Protein AF-A0A5J4PAA1-F1 (afdb_monomer_lite)

Structure (mmCIF, N/CA/C/O backbone):
data_AF-A0A5J4PAA1-F1
#
_entry.id   AF-A0A5J4PAA1-F1
#
loop_
_atom_site.group_PDB
_atom_site.id
_atom_site.type_symbol
_atom_site.label_atom_id
_atom_site.label_alt_id
_atom_site.label_comp_id
_atom_site.label_asym_id
_atom_site.label_entity_id
_atom_site.label_seq_id
_atom_site.pdbx_PDB_ins_code
_atom_site.Cartn_x
_atom_site.Cartn_y
_atom_site.Cartn_z
_atom_site.occupancy
_atom_site.B_iso_or_equiv
_atom_site.auth_seq_id
_atom_site.auth_comp_id
_atom_site.auth_asym_id
_atom_site.auth_atom_id
_atom_site.pdbx_PDB_model_num
ATOM 1 N N . MET A 1 1 ? -6.220 -5.063 10.248 1.00 85.50 1 MET A N 1
ATOM 2 C CA . MET A 1 1 ? -5.510 -5.015 8.947 1.00 85.50 1 MET A CA 1
ATOM 3 C C . MET A 1 1 ? -4.591 -6.205 8.685 1.00 85.50 1 MET A C 1
ATOM 5 O O . MET A 1 1 ? -4.892 -6.950 7.763 1.00 85.50 1 MET A O 1
ATOM 9 N N . LYS A 1 2 ? -3.541 -6.460 9.489 1.00 89.69 2 LYS A N 1
ATOM 10 C CA . LYS A 1 2 ? -2.611 -7.599 9.271 1.00 89.69 2 LYS A CA 1
ATOM 11 C C . LYS A 1 2 ? -3.309 -8.963 9.158 1.00 89.69 2 LYS A C 1
ATOM 13 O O . LYS A 1 2 ? -3.114 -9.674 8.180 1.00 89.69 2 LYS A O 1
ATOM 18 N N . VAL A 1 3 ? -4.201 -9.265 10.107 1.00 90.62 3 VAL A N 1
ATOM 19 C CA . VAL A 1 3 ? -4.993 -10.511 10.124 1.00 90.62 3 VAL A CA 1
ATOM 20 C C . VAL A 1 3 ? -5.833 -10.668 8.853 1.00 90.62 3 VAL A C 1
ATOM 22 O O . VAL A 1 3 ? -5.850 -11.743 8.263 1.00 90.62 3 VAL A O 1
ATOM 25 N N . SER A 1 4 ? -6.486 -9.589 8.402 1.00 90.38 4 SER A N 1
ATOM 26 C CA . SER A 1 4 ? -7.294 -9.599 7.175 1.00 90.38 4 SER A CA 1
ATOM 27 C C . SER A 1 4 ? -6.434 -9.864 5.942 1.00 90.38 4 SER A C 1
ATOM 29 O O . SER A 1 4 ? -6.770 -10.725 5.136 1.00 90.38 4 SER A O 1
ATOM 31 N N . TYR A 1 5 ? -5.282 -9.193 5.835 1.00 94.88 5 TYR A N 1
ATOM 32 C CA . TYR A 1 5 ? -4.352 -9.386 4.722 1.00 94.88 5 TYR A CA 1
ATOM 33 C C . TYR A 1 5 ? -3.841 -10.831 4.660 1.00 94.88 5 TYR A C 1
ATOM 35 O O . TYR A 1 5 ? -3.876 -11.457 3.603 1.00 94.88 5 TYR A O 1
ATOM 43 N N . LYS A 1 6 ? -3.433 -11.401 5.802 1.00 95.25 6 LYS A N 1
ATOM 44 C CA . LYS A 1 6 ? -3.001 -12.802 5.878 1.00 95.25 6 LYS A CA 1
ATOM 45 C C . LYS A 1 6 ? -4.111 -13.783 5.539 1.00 95.25 6 LYS A C 1
ATOM 47 O O . LYS A 1 6 ? -3.854 -14.746 4.826 1.00 95.25 6 LYS A O 1
ATOM 52 N N . LYS A 1 7 ? -5.334 -13.548 6.016 1.00 93.88 7 LYS A N 1
ATOM 53 C CA . LYS A 1 7 ? -6.490 -14.383 5.670 1.00 93.88 7 LYS A CA 1
ATOM 54 C C . LYS A 1 7 ? -6.747 -14.378 4.160 1.00 93.88 7 LYS A C 1
ATOM 56 O O . LYS A 1 7 ? -7.052 -15.422 3.601 1.00 93.88 7 LYS A O 1
ATOM 61 N N . GLN A 1 8 ? -6.618 -13.219 3.5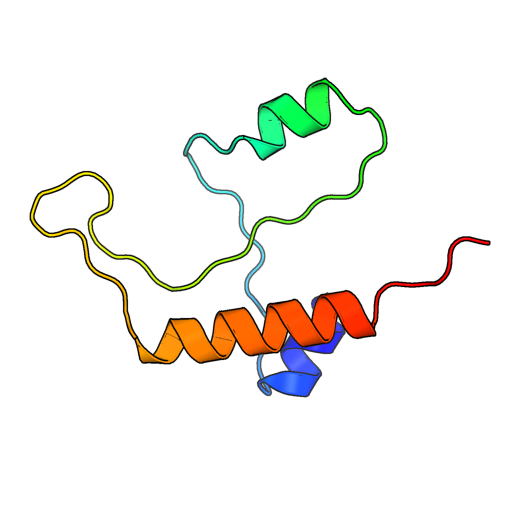20 1.00 95.06 8 GLN A N 1
ATOM 62 C CA . GLN A 1 8 ? -6.929 -13.043 2.103 1.00 95.06 8 GLN A CA 1
ATOM 63 C C . GLN A 1 8 ? -5.823 -13.565 1.176 1.00 95.06 8 GLN A C 1
ATOM 65 O O . GLN A 1 8 ? -6.121 -14.151 0.142 1.00 95.06 8 GLN A O 1
ATOM 70 N N . PHE A 1 9 ? -4.552 -13.377 1.540 1.00 95.50 9 PHE A N 1
ATOM 71 C CA . PHE A 1 9 ? -3.420 -13.659 0.647 1.00 95.50 9 PHE A CA 1
ATOM 72 C C . PHE A 1 9 ? -2.472 -14.756 1.143 1.00 95.50 9 PHE A C 1
ATOM 74 O O . PHE A 1 9 ? -1.454 -15.006 0.503 1.00 95.50 9 PHE A O 1
ATOM 81 N N . GLY A 1 10 ? -2.753 -15.380 2.290 1.00 96.69 10 GLY A N 1
ATOM 82 C CA . GLY A 1 10 ? -1.926 -16.445 2.870 1.00 96.69 10 GLY A CA 1
ATOM 83 C C . GLY A 1 10 ? -0.550 -15.990 3.374 1.00 96.69 10 GLY A C 1
ATOM 84 O O . GLY A 1 10 ? 0.255 -16.824 3.777 1.00 96.69 10 GLY A O 1
ATOM 85 N N . ALA A 1 11 ? -0.272 -14.684 3.371 1.00 94.75 11 ALA A N 1
ATOM 86 C CA . ALA A 1 11 ? 1.021 -14.107 3.727 1.00 94.75 11 ALA A CA 1
ATOM 87 C C . ALA A 1 11 ? 0.849 -12.924 4.686 1.00 94.75 11 ALA A C 1
ATOM 89 O O . ALA A 1 11 ? -0.092 -12.145 4.551 1.00 94.75 11 ALA A O 1
ATOM 90 N N . GLU A 1 12 ? 1.761 -12.768 5.646 1.00 95.38 12 GLU A N 1
ATOM 91 C CA . GLU A 1 12 ? 1.792 -11.571 6.496 1.00 95.38 12 GLU A CA 1
ATOM 92 C C . GLU A 1 12 ? 2.219 -10.349 5.663 1.00 95.38 12 GLU A C 1
ATOM 94 O O . GLU A 1 12 ? 3.196 -10.443 4.914 1.00 95.38 12 GLU A O 1
ATOM 99 N N . PRO A 1 13 ? 1.532 -9.196 5.776 1.00 95.12 13 PRO A N 1
ATOM 100 C CA . PRO A 1 13 ? 1.993 -7.977 5.133 1.00 95.12 13 PRO A CA 1
ATOM 101 C C 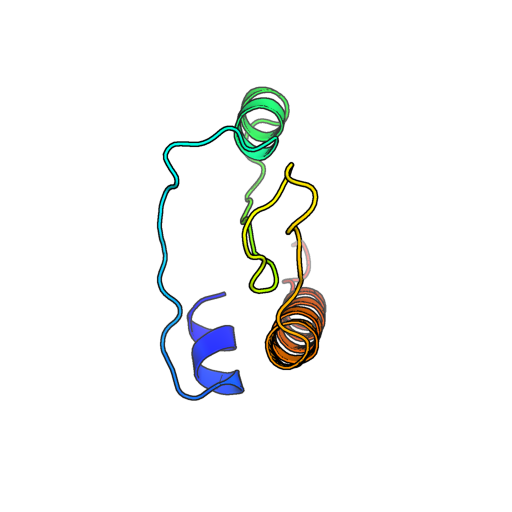. PRO A 1 13 ? 3.207 -7.414 5.872 1.00 95.12 13 PRO A C 1
ATOM 103 O O . PRO A 1 13 ? 3.250 -7.369 7.106 1.00 95.12 13 PRO A O 1
ATOM 106 N N . GLU A 1 14 ? 4.164 -6.891 5.116 1.00 95.50 14 GLU A N 1
ATOM 107 C CA . GLU A 1 14 ? 5.265 -6.126 5.688 1.00 95.50 14 GLU A CA 1
ATOM 108 C C . GLU A 1 14 ? 4.770 -4.740 6.121 1.00 95.50 14 GLU A C 1
ATOM 110 O O . GLU A 1 14 ? 4.198 -3.995 5.326 1.00 95.50 14 GLU A O 1
ATOM 115 N N . VAL A 1 15 ? 5.006 -4.377 7.385 1.00 96.06 15 VAL A N 1
ATOM 116 C CA . VAL A 1 15 ? 4.736 -3.026 7.897 1.00 96.06 15 VAL A CA 1
ATOM 117 C C . VAL A 1 15 ? 6.047 -2.271 7.979 1.00 96.06 15 VAL A C 1
ATOM 119 O O . VAL A 1 15 ? 6.976 -2.706 8.657 1.00 96.06 15 VAL A O 1
ATOM 122 N N . LYS A 1 16 ? 6.113 -1.147 7.268 1.00 95.81 16 LYS A N 1
ATOM 123 C CA . LYS A 1 16 ? 7.326 -0.350 7.093 1.00 95.81 16 LYS A CA 1
ATOM 124 C C . LYS A 1 16 ? 7.039 1.129 7.295 1.00 95.81 16 LYS A C 1
ATOM 126 O O . LYS A 1 16 ? 5.900 1.575 7.193 1.00 95.81 16 LYS A O 1
ATOM 131 N N . VAL A 1 17 ? 8.117 1.870 7.506 1.00 96.38 17 VAL A N 1
ATOM 132 C CA . VAL A 1 17 ? 8.178 3.314 7.282 1.00 96.38 17 VAL A CA 1
ATOM 133 C C . VAL A 1 17 ? 9.019 3.569 6.036 1.00 96.38 17 VAL A C 1
ATOM 135 O O . VAL A 1 17 ? 9.923 2.790 5.727 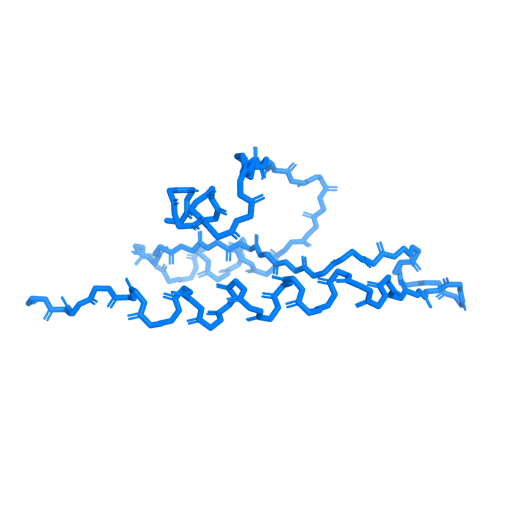1.00 96.38 17 VAL A O 1
ATOM 138 N N . VAL A 1 18 ? 8.716 4.637 5.306 1.00 95.69 18 VAL A N 1
ATOM 139 C CA . VAL A 1 18 ? 9.467 5.040 4.114 1.00 95.69 18 VAL A CA 1
ATOM 140 C C . VAL A 1 18 ? 10.210 6.340 4.396 1.00 95.69 18 VAL A C 1
ATOM 142 O O . VAL A 1 18 ? 9.682 7.227 5.061 1.00 95.69 18 VAL A O 1
ATOM 145 N N . HIS A 1 19 ? 11.433 6.466 3.883 1.00 97.19 19 HIS A N 1
ATOM 146 C CA . HIS A 1 19 ? 12.175 7.727 3.896 1.00 97.19 19 HIS A CA 1
ATOM 147 C C . HIS A 1 19 ? 11.754 8.593 2.696 1.00 97.19 19 HIS A C 1
ATOM 149 O O . HIS A 1 19 ? 12.527 8.830 1.772 1.00 97.19 19 HIS A O 1
ATOM 155 N N . ALA A 1 20 ? 10.479 8.979 2.683 1.00 95.69 20 ALA A N 1
ATOM 156 C CA . ALA A 1 20 ? 9.853 9.814 1.665 1.00 95.69 20 ALA A CA 1
ATOM 157 C C . ALA A 1 20 ? 8.690 10.605 2.284 1.00 95.69 20 ALA A C 1
ATOM 159 O O . ALA A 1 20 ? 8.222 10.282 3.378 1.00 95.69 20 ALA A O 1
ATOM 160 N N . GLY A 1 21 ? 8.220 11.636 1.582 1.00 95.56 21 GLY A N 1
ATOM 161 C CA . GLY A 1 21 ? 7.035 12.387 1.988 1.00 95.56 21 GLY A CA 1
ATOM 162 C C . GLY A 1 21 ? 5.754 11.592 1.739 1.00 95.56 21 GLY A C 1
ATOM 163 O O . GLY A 1 21 ? 5.561 11.067 0.647 1.00 95.56 21 GLY A O 1
ATOM 164 N N . LEU A 1 22 ? 4.882 11.533 2.747 1.00 97.56 22 LEU A N 1
ATOM 165 C CA . LEU A 1 22 ? 3.498 11.077 2.628 1.00 97.56 22 LEU A CA 1
ATOM 166 C C . LEU A 1 22 ? 2.588 12.122 3.266 1.00 97.56 22 LEU A C 1
ATOM 168 O O . LEU A 1 22 ? 2.874 12.622 4.359 1.00 97.56 22 LEU A O 1
ATOM 172 N N . GLU A 1 23 ? 1.449 12.389 2.644 1.00 97.69 23 GLU A N 1
ATOM 173 C CA . GLU A 1 23 ? 0.455 13.335 3.146 1.00 97.69 23 GLU A CA 1
ATOM 174 C C . GLU A 1 23 ? -0.099 12.910 4.511 1.00 97.69 23 GLU A C 1
ATOM 176 O O . GLU A 1 23 ? -0.476 13.769 5.306 1.00 97.69 23 GLU A O 1
ATOM 181 N N . CYS A 1 24 ? -0.052 11.612 4.850 1.00 96.38 24 CYS A N 1
ATOM 182 C CA . CYS A 1 24 ? -0.388 11.099 6.183 1.00 96.38 24 CYS A CA 1
ATOM 183 C C . CYS A 1 24 ? 0.359 11.828 7.314 1.00 96.38 24 CYS A C 1
ATOM 185 O O . CYS A 1 24 ? -0.197 11.974 8.400 1.00 96.38 24 CYS A O 1
ATOM 187 N N . GLY A 1 25 ? 1.582 12.320 7.078 1.00 94.62 25 GLY A N 1
ATOM 188 C CA . GLY A 1 25 ? 2.311 13.115 8.070 1.00 94.62 25 GLY A CA 1
ATOM 189 C C . GLY A 1 25 ? 1.614 14.443 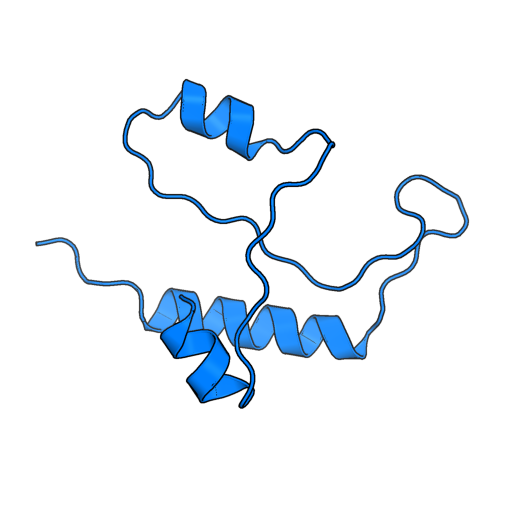8.391 1.00 94.62 25 GLY A C 1
ATOM 190 O O . GLY A 1 25 ? 1.439 14.790 9.557 1.00 94.62 25 GLY A O 1
ATOM 191 N N . ILE A 1 26 ? 1.152 15.158 7.362 1.00 97.25 26 ILE A N 1
ATOM 192 C CA . ILE A 1 26 ? 0.442 16.440 7.50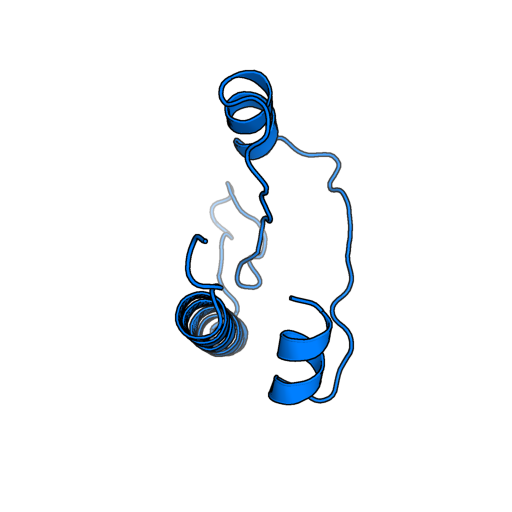6 1.00 97.25 26 ILE A CA 1
ATOM 193 C C . ILE A 1 26 ? -0.986 16.211 8.016 1.00 97.25 26 ILE A C 1
ATOM 195 O O . ILE A 1 26 ? -1.450 16.910 8.921 1.00 97.25 26 ILE A O 1
ATOM 199 N N . ILE A 1 27 ? -1.677 15.210 7.467 1.00 98.00 27 ILE A N 1
ATOM 200 C CA . ILE A 1 27 ? -3.049 14.861 7.850 1.00 98.00 27 ILE A CA 1
ATOM 201 C C . ILE A 1 27 ? -3.094 14.469 9.329 1.00 98.00 27 ILE A C 1
ATOM 203 O O . ILE A 1 27 ? -3.919 14.999 10.067 1.00 98.00 27 ILE A O 1
ATOM 207 N N . GLY A 1 28 ? -2.176 13.615 9.792 1.00 96.69 28 GLY A N 1
ATOM 208 C CA . GLY A 1 28 ? -2.121 13.175 11.190 1.00 96.69 28 GLY A CA 1
ATOM 209 C C . GLY A 1 28 ? -1.723 14.275 12.170 1.00 96.69 28 GLY A C 1
ATOM 210 O O . GLY A 1 28 ? -2.205 14.293 13.301 1.00 96.69 28 GLY A O 1
ATOM 211 N N . ALA A 1 29 ? -0.889 15.226 11.739 1.00 96.31 29 ALA A N 1
ATOM 212 C CA . ALA A 1 29 ? -0.571 16.407 12.539 1.00 96.31 29 ALA A CA 1
ATOM 213 C C . ALA A 1 29 ? -1.785 17.341 12.702 1.00 96.31 29 ALA A C 1
ATOM 215 O O . ALA A 1 29 ? -1.935 17.993 13.737 1.00 96.31 29 ALA A O 1
ATOM 216 N N . THR A 1 30 ? -2.657 17.384 11.691 1.00 97.75 30 THR A N 1
ATOM 217 C CA . THR A 1 30 ? -3.847 18.244 11.661 1.00 97.75 30 THR A CA 1
ATOM 218 C C . THR A 1 30 ? -5.035 17.602 12.385 1.00 97.75 30 THR A C 1
ATOM 220 O O . THR A 1 30 ? -5.684 18.243 13.211 1.00 97.75 30 THR A O 1
ATOM 223 N N . ILE A 1 31 ? -5.315 16.325 12.113 1.00 97.56 31 ILE A N 1
ATOM 224 C CA . ILE A 1 31 ? -6.455 15.580 12.659 1.00 97.56 31 ILE A CA 1
ATOM 225 C C . ILE A 1 31 ? -5.964 14.670 13.786 1.00 97.56 31 ILE A C 1
ATOM 227 O O . ILE A 1 31 ? -5.635 13.499 13.592 1.00 97.56 31 ILE A O 1
ATOM 231 N N . LYS A 1 32 ? -5.917 15.226 14.999 1.00 95.12 32 LYS A N 1
ATOM 232 C CA . LYS A 1 32 ? -5.463 14.495 16.188 1.00 95.12 32 LYS A CA 1
ATOM 233 C C . LYS A 1 32 ? -6.357 13.285 16.468 1.00 95.12 32 LYS A C 1
ATOM 235 O O . LYS A 1 32 ? -7.578 13.405 16.511 1.00 95.12 32 LYS A O 1
ATOM 240 N N . GLY A 1 33 ? -5.732 12.137 16.721 1.00 94.81 33 GLY A N 1
ATOM 241 C CA . GLY A 1 33 ? -6.428 10.894 17.066 1.00 94.81 33 GLY A CA 1
ATOM 242 C C . GLY A 1 33 ? -7.005 10.122 15.875 1.00 94.81 33 GLY A C 1
ATOM 243 O O . GLY A 1 33 ? -7.677 9.118 16.097 1.00 94.81 33 GLY A O 1
ATOM 244 N N . LEU A 1 34 ? -6.751 10.554 14.634 1.00 95.69 34 LEU A N 1
ATOM 245 C CA . LEU A 1 34 ? -7.113 9.787 13.444 1.00 95.69 34 LEU A CA 1
ATOM 246 C C . LEU A 1 34 ? -6.187 8.571 13.293 1.00 95.69 34 LEU A C 1
ATOM 248 O O . LEU A 1 34 ? -4.975 8.732 13.142 1.00 95.69 34 LEU A O 1
ATOM 252 N N . ASP A 1 35 ? -6.760 7.366 13.313 1.00 94.56 35 ASP A N 1
ATOM 253 C CA . ASP A 1 35 ? -6.037 6.142 12.956 1.00 94.56 35 ASP A CA 1
ATOM 254 C C . ASP A 1 35 ? -5.904 6.050 11.432 1.00 94.56 35 ASP A C 1
ATOM 256 O O . ASP A 1 35 ? -6.870 6.269 10.697 1.00 94.56 35 ASP A O 1
ATOM 260 N N . MET A 1 36 ? -4.694 5.775 10.948 1.00 95.44 36 MET A N 1
ATOM 261 C CA . MET A 1 36 ? -4.366 5.848 9.527 1.00 95.44 36 MET A CA 1
ATOM 262 C C . MET A 1 36 ? -3.380 4.767 9.116 1.00 95.44 36 MET A C 1
ATOM 264 O O . MET A 1 36 ? -2.444 4.422 9.835 1.00 95.44 36 MET A O 1
ATOM 268 N N . ILE A 1 37 ? -3.542 4.317 7.876 1.00 95.00 37 ILE A N 1
ATOM 269 C CA . ILE A 1 37 ? -2.590 3.465 7.172 1.00 95.00 37 ILE A CA 1
ATOM 270 C C . ILE A 1 37 ? -2.366 4.018 5.763 1.00 95.00 37 ILE A C 1
ATOM 272 O O . ILE A 1 37 ? -3.245 4.670 5.203 1.00 95.00 37 ILE A O 1
ATOM 276 N N . SER A 1 38 ? -1.213 3.709 5.174 1.00 96.88 38 SER A N 1
ATOM 277 C CA . SER A 1 38 ? -0.939 3.922 3.750 1.00 96.88 38 SER A CA 1
ATOM 278 C C . SER A 1 38 ? -0.666 2.573 3.088 1.00 96.88 38 SER A C 1
ATOM 280 O O . SER A 1 38 ? 0.118 1.773 3.604 1.00 96.88 38 SER A O 1
ATOM 282 N N . ILE A 1 39 ? -1.358 2.300 1.982 1.00 97.06 39 ILE A N 1
ATOM 283 C CA . ILE A 1 39 ? -1.260 1.074 1.180 1.00 97.06 39 ILE A CA 1
ATOM 284 C C . ILE A 1 39 ? -1.448 1.426 -0.299 1.00 97.06 39 ILE A C 1
ATOM 286 O O . ILE A 1 39 ? -2.114 2.406 -0.623 1.00 97.06 39 ILE A O 1
ATOM 290 N N . GLY A 1 40 ? -0.900 0.617 -1.204 1.00 97.75 40 GLY A N 1
ATOM 291 C CA . GLY A 1 40 ? -1.037 0.850 -2.640 1.00 97.75 40 GLY A CA 1
ATOM 292 C C . GLY A 1 40 ? -0.496 -0.301 -3.488 1.00 97.75 40 GLY A C 1
ATOM 293 O O . GLY A 1 40 ? 0.110 -1.236 -2.949 1.00 97.75 40 GLY A O 1
ATOM 294 N N . PRO A 1 41 ? -0.716 -0.259 -4.813 1.00 98.44 41 PRO A N 1
ATOM 295 C CA . PRO A 1 41 ? -0.121 -1.205 -5.746 1.00 98.44 41 PRO A CA 1
ATOM 296 C C . PRO A 1 41 ? 1.388 -0.969 -5.892 1.00 98.44 41 PRO A C 1
ATOM 298 O O . PRO A 1 41 ? 1.946 0.032 -5.445 1.00 98.44 41 PRO A O 1
ATOM 301 N N . THR A 1 42 ? 2.074 -1.895 -6.556 1.00 98.56 42 THR A N 1
ATOM 302 C CA . THR A 1 42 ? 3.494 -1.739 -6.877 1.00 98.56 42 THR A CA 1
ATOM 303 C C . THR A 1 42 ? 3.669 -0.819 -8.082 1.00 98.56 42 THR A C 1
ATOM 305 O O . THR A 1 42 ? 3.351 -1.194 -9.214 1.00 98.56 42 THR A O 1
ATOM 308 N N . LEU A 1 43 ? 4.234 0.360 -7.834 1.00 98.44 43 LEU A N 1
ATOM 309 C CA . LEU A 1 43 ? 4.709 1.290 -8.856 1.00 98.44 43 LEU A CA 1
ATOM 310 C C . LEU A 1 43 ? 6.236 1.220 -8.963 1.00 98.44 43 LEU A C 1
ATOM 312 O O . LEU A 1 43 ? 6.928 0.919 -7.987 1.00 98.44 43 LEU A O 1
ATOM 316 N N . ARG A 1 44 ? 6.774 1.486 -10.155 1.00 98.56 44 ARG A N 1
ATOM 317 C CA . ARG A 1 44 ? 8.217 1.598 -10.398 1.00 98.56 44 ARG A CA 1
ATOM 318 C C . ARG A 1 44 ? 8.526 2.902 -11.112 1.00 98.56 44 ARG A C 1
ATOM 320 O O . ARG A 1 44 ? 7.811 3.269 -12.037 1.00 98.56 44 ARG A O 1
ATOM 327 N N . SER A 1 45 ? 9.619 3.533 -10.690 1.00 98.12 45 SER A N 1
ATOM 328 C CA . SER A 1 45 ? 10.104 4.810 -11.222 1.00 98.12 45 SER A CA 1
ATOM 329 C C . SER A 1 45 ? 9.060 5.943 -11.204 1.00 98.12 45 SER A C 1
ATOM 331 O O . SER A 1 45 ? 8.931 6.632 -12.210 1.00 98.12 45 SER A O 1
ATOM 333 N N . PRO A 1 46 ? 8.294 6.147 -10.110 1.00 97.75 46 PRO A N 1
ATOM 334 C CA . PRO A 1 46 ? 7.362 7.271 -10.062 1.00 97.75 46 PRO A CA 1
ATOM 335 C C . PRO A 1 46 ? 8.112 8.596 -10.246 1.00 97.75 46 PRO A C 1
ATOM 337 O O . PRO A 1 46 ? 9.229 8.736 -9.738 1.00 97.75 46 PRO A O 1
ATOM 340 N N . HIS A 1 47 ? 7.481 9.564 -10.916 1.00 97.81 47 HIS A N 1
ATOM 341 C CA . HIS A 1 47 ? 8.046 10.880 -11.265 1.00 97.81 47 HIS A CA 1
ATOM 342 C C . HIS A 1 47 ? 9.117 10.870 -12.368 1.00 97.81 47 HIS A C 1
ATOM 344 O O . HIS A 1 47 ? 9.831 11.861 -12.537 1.00 97.81 47 HIS A O 1
ATOM 350 N N . SER A 1 48 ? 9.246 9.786 -13.136 1.00 98.50 48 SER A N 1
ATOM 351 C CA . SER A 1 48 ? 10.074 9.764 -14.346 1.00 98.50 48 SER A CA 1
ATOM 352 C C . SER A 1 48 ? 9.252 9.369 -15.577 1.00 98.50 48 SER A C 1
ATOM 354 O O . SER A 1 48 ? 8.179 8.782 -15.436 1.00 98.50 48 SER A O 1
ATOM 356 N N . PRO A 1 49 ? 9.746 9.625 -16.803 1.00 98.50 49 PRO A N 1
ATOM 357 C CA . PRO A 1 49 ? 9.119 9.104 -18.022 1.00 98.50 49 PRO A CA 1
ATOM 358 C C . PRO A 1 49 ? 9.008 7.567 -18.070 1.00 98.50 49 PRO A C 1
ATOM 360 O O . PRO A 1 49 ? 8.258 7.039 -18.884 1.00 98.50 49 PRO A O 1
ATOM 363 N N . ASP A 1 50 ? 9.729 6.855 -17.196 1.00 98.56 50 ASP A N 1
ATOM 364 C CA . ASP A 1 50 ? 9.701 5.391 -17.072 1.00 98.56 50 ASP A CA 1
ATOM 365 C C . ASP A 1 50 ? 8.686 4.889 -16.029 1.00 98.56 50 ASP A C 1
ATOM 367 O O . ASP A 1 50 ? 8.685 3.695 -15.680 1.00 98.56 50 ASP A O 1
ATOM 371 N N . GLU A 1 51 ? 7.868 5.792 -15.482 1.00 98.69 51 GLU A N 1
ATOM 372 C CA . GLU A 1 51 ? 6.841 5.476 -14.500 1.00 98.69 51 GLU A CA 1
ATOM 373 C C . GLU A 1 51 ? 5.886 4.407 -15.030 1.00 98.69 51 GLU A C 1
ATOM 375 O O . GLU A 1 51 ? 5.322 4.504 -16.121 1.00 98.69 51 GLU A O 1
ATOM 380 N N . ARG A 1 52 ? 5.704 3.347 -14.238 1.00 98.50 52 ARG A N 1
ATOM 381 C CA . ARG A 1 52 ? 4.838 2.227 -14.609 1.00 98.50 52 ARG A CA 1
ATOM 382 C C . ARG A 1 52 ? 4.270 1.501 -13.404 1.00 98.50 52 ARG A C 1
ATOM 384 O O . ARG A 1 52 ? 4.922 1.362 -12.366 1.00 98.50 52 ARG A O 1
ATOM 391 N N . ALA A 1 53 ? 3.075 0.952 -13.590 1.00 98.50 53 ALA A N 1
ATOM 392 C CA . ALA A 1 53 ? 2.396 0.117 -12.612 1.00 98.50 53 ALA A CA 1
ATOM 393 C C . ALA A 1 53 ? 2.553 -1.373 -12.936 1.00 98.50 53 ALA A C 1
ATOM 395 O O . ALA A 1 53 ? 2.459 -1.793 -14.091 1.00 98.50 53 ALA A O 1
ATOM 396 N N . TYR A 1 54 ? 2.737 -2.201 -11.908 1.00 98.56 54 TYR A N 1
ATOM 397 C CA . TYR A 1 54 ? 2.667 -3.651 -12.059 1.00 98.56 54 TYR A CA 1
ATOM 398 C C . TYR A 1 54 ? 1.206 -4.111 -11.982 1.00 98.56 54 TYR A C 1
ATOM 400 O O . TYR A 1 54 ? 0.665 -4.273 -10.886 1.00 98.56 54 TYR A O 1
ATOM 408 N N . ILE A 1 55 ? 0.574 -4.326 -13.142 1.00 98.25 55 ILE A N 1
ATOM 409 C CA . ILE A 1 55 ? -0.871 -4.606 -13.280 1.00 98.25 55 ILE A CA 1
ATOM 410 C C . ILE A 1 55 ? -1.385 -5.679 -12.295 1.00 98.25 55 ILE A C 1
ATOM 412 O O . ILE A 1 55 ? -2.373 -5.405 -11.613 1.00 98.25 55 ILE A O 1
ATOM 416 N N . PRO A 1 56 ? -0.724 -6.841 -12.101 1.00 97.31 56 PRO A N 1
ATOM 417 C CA . PRO A 1 56 ? -1.206 -7.850 -11.151 1.00 97.31 56 PRO A CA 1
ATOM 418 C C . PRO A 1 56 ? -1.312 -7.357 -9.698 1.00 97.31 56 PRO A C 1
ATOM 420 O O . PRO A 1 56 ? -2.152 -7.836 -8.940 1.00 97.31 56 PRO A O 1
ATOM 423 N N . SER A 1 57 ? -0.491 -6.381 -9.288 1.00 98.06 57 SER A N 1
ATOM 424 C CA . SER A 1 57 ? -0.576 -5.802 -7.938 1.00 98.06 57 SER A CA 1
ATOM 425 C C . SER A 1 57 ? -1.756 -4.849 -7.748 1.00 98.06 57 SER A C 1
ATOM 427 O O . SER A 1 57 ? -2.145 -4.610 -6.608 1.00 98.06 57 SER A O 1
ATOM 429 N N . VAL A 1 58 ? -2.342 -4.332 -8.833 1.00 98.50 58 VAL A N 1
ATOM 430 C CA . VAL A 1 58 ? -3.498 -3.427 -8.774 1.00 98.50 58 VAL A CA 1
ATOM 431 C C . VAL A 1 58 ? -4.730 -4.171 -8.275 1.00 98.50 58 VAL A C 1
ATOM 433 O O . VAL A 1 58 ? -5.372 -3.699 -7.341 1.00 98.50 58 VAL A O 1
ATOM 436 N N . ALA A 1 59 ? -5.000 -5.363 -8.819 1.00 97.38 59 ALA A N 1
ATOM 437 C CA . ALA A 1 59 ? -6.091 -6.218 -8.347 1.00 97.38 59 ALA A CA 1
ATOM 438 C C . ALA A 1 59 ? -5.912 -6.569 -6.863 1.00 97.38 59 ALA A C 1
ATOM 440 O O . ALA A 1 59 ? -6.799 -6.322 -6.056 1.00 97.38 59 ALA A O 1
ATOM 441 N N . LYS A 1 60 ? -4.706 -7.007 -6.470 1.00 96.31 60 LYS A N 1
ATOM 442 C CA . LYS A 1 60 ? -4.393 -7.323 -5.068 1.00 96.31 60 LYS A CA 1
ATOM 443 C C . LYS A 1 60 ? -4.624 -6.137 -4.120 1.00 96.31 60 LYS A C 1
ATOM 445 O O . LYS A 1 60 ? -5.137 -6.322 -3.019 1.00 96.31 60 LYS A O 1
ATOM 450 N N . PHE A 1 61 ? -4.220 -4.931 -4.524 1.00 97.88 61 PHE A N 1
ATOM 451 C CA . PHE A 1 61 ? -4.479 -3.705 -3.766 1.00 97.88 61 PHE A CA 1
ATOM 452 C C . PHE A 1 61 ? -5.982 -3.433 -3.640 1.00 97.88 61 PHE A C 1
ATOM 454 O O . PHE A 1 61 ? -6.457 -3.186 -2.533 1.00 97.88 61 PHE A O 1
ATOM 461 N N . TYR A 1 62 ? -6.718 -3.501 -4.750 1.00 98.31 62 TYR A N 1
ATOM 462 C CA . TYR A 1 62 ? -8.148 -3.212 -4.779 1.00 98.31 62 TYR A CA 1
ATOM 463 C C . TYR A 1 62 ? -8.950 -4.201 -3.926 1.00 98.31 62 TYR A C 1
ATOM 465 O O . TYR A 1 62 ? -9.748 -3.784 -3.089 1.00 98.31 62 TYR A O 1
ATOM 473 N N . ASP A 1 63 ? -8.663 -5.496 -4.046 1.00 96.81 63 ASP A N 1
ATOM 474 C CA . ASP A 1 63 ? -9.313 -6.542 -3.254 1.00 96.81 63 ASP A CA 1
ATOM 475 C C . ASP A 1 63 ? -9.070 -6.346 -1.751 1.00 96.81 63 ASP A C 1
ATOM 477 O O . ASP A 1 63 ? -9.954 -6.594 -0.927 1.00 96.81 63 ASP A O 1
ATOM 481 N N . PHE A 1 64 ? -7.874 -5.882 -1.373 1.00 97.12 64 PHE A N 1
ATOM 482 C CA . PHE A 1 64 ? -7.565 -5.574 0.021 1.00 97.12 64 PHE A CA 1
ATOM 483 C C . PHE A 1 64 ? -8.259 -4.297 0.505 1.00 97.12 64 PHE A C 1
ATOM 485 O O . PHE A 1 64 ? -8.708 -4.244 1.651 1.00 97.12 64 PHE A O 1
ATOM 492 N N . LEU A 1 65 ? -8.371 -3.275 -0.348 1.00 97.44 65 LEU A N 1
ATOM 493 C CA . LEU A 1 65 ? -9.109 -2.050 -0.046 1.00 97.44 65 LEU A CA 1
ATOM 494 C C . LEU A 1 65 ? -10.585 -2.358 0.230 1.00 97.44 65 LEU A C 1
ATOM 496 O O . LEU A 1 65 ? -11.104 -1.944 1.262 1.00 97.44 65 LEU A O 1
ATOM 500 N N . VAL A 1 66 ? -11.242 -3.128 -0.641 1.00 96.88 66 VAL A N 1
ATOM 501 C CA . VAL A 1 66 ? -12.646 -3.528 -0.453 1.00 96.88 66 VAL A CA 1
ATOM 502 C C . VAL A 1 66 ? -12.811 -4.313 0.847 1.00 96.88 66 VAL A C 1
ATOM 504 O O . VAL A 1 66 ? -13.602 -3.913 1.700 1.00 96.88 66 VAL A O 1
ATOM 507 N N . ALA A 1 67 ? -11.987 -5.344 1.069 1.00 94.75 67 ALA A N 1
ATOM 508 C CA . ALA A 1 67 ? -12.039 -6.133 2.299 1.00 94.75 67 ALA A CA 1
ATOM 509 C C . ALA A 1 67 ? -11.813 -5.277 3.559 1.00 94.75 67 ALA A C 1
ATOM 511 O O . ALA A 1 67 ? -12.407 -5.532 4.606 1.00 94.75 67 ALA A O 1
ATOM 512 N N . THR A 1 68 ? -10.970 -4.246 3.482 1.00 94.44 68 THR A N 1
ATOM 513 C CA . THR A 1 68 ? -10.753 -3.294 4.583 1.00 94.44 68 THR A CA 1
ATOM 514 C C . THR A 1 68 ? -12.024 -2.527 4.919 1.00 94.44 68 THR A C 1
ATOM 516 O O . THR A 1 68 ? -12.394 -2.423 6.088 1.00 94.44 68 THR A O 1
ATOM 519 N N . LEU A 1 69 ? -12.689 -1.990 3.896 1.00 94.81 69 LEU A N 1
ATOM 520 C CA . LEU A 1 69 ? -13.898 -1.190 4.060 1.00 94.81 69 LEU A CA 1
ATOM 521 C C . LEU A 1 69 ? -15.047 -2.043 4.607 1.00 94.81 69 LEU A C 1
ATOM 523 O O . LEU A 1 69 ? -15.692 -1.643 5.571 1.00 94.81 69 LEU A O 1
ATOM 527 N N . GLU A 1 70 ? -15.234 -3.254 4.081 1.00 94.19 70 GLU A N 1
ATOM 528 C CA . GLU A 1 70 ? -16.253 -4.202 4.555 1.00 94.19 70 GLU A CA 1
ATOM 529 C C . GLU A 1 70 ? -16.059 -4.620 6.018 1.00 94.19 70 GLU A C 1
ATOM 531 O O . GLU A 1 70 ? -17.030 -4.828 6.742 1.00 94.19 70 GLU A O 1
ATOM 536 N N . ASN A 1 71 ? -14.807 -4.731 6.473 1.00 92.12 71 ASN A N 1
ATOM 537 C CA . ASN A 1 71 ? -14.474 -5.125 7.844 1.00 92.12 71 ASN A CA 1
ATOM 538 C C . ASN A 1 71 ? -14.244 -3.921 8.776 1.00 92.12 71 ASN A C 1
ATOM 540 O O . ASN A 1 71 ? -13.707 -4.086 9.877 1.00 92.12 71 ASN A O 1
ATOM 544 N N . THR A 1 72 ? -14.623 -2.709 8.358 1.00 92.00 72 THR A N 1
ATOM 545 C CA . THR A 1 72 ? -14.520 -1.519 9.209 1.00 92.00 72 THR A CA 1
ATOM 546 C C . THR A 1 72 ? -15.506 -1.641 10.379 1.00 92.00 72 THR A C 1
ATOM 548 O O . THR A 1 72 ? -16.694 -1.883 10.156 1.00 92.00 72 THR A O 1
ATOM 551 N N . PRO A 1 73 ? -15.053 -1.503 11.639 1.00 91.62 73 PRO A N 1
ATOM 552 C CA . PRO A 1 73 ? -15.929 -1.671 12.790 1.00 91.62 73 PRO A CA 1
ATOM 553 C C . PRO A 1 73 ? -16.997 -0.575 12.847 1.00 91.62 73 PRO A C 1
ATOM 555 O O . PRO A 1 73 ? -16.734 0.592 12.554 1.00 91.62 73 PRO A O 1
ATOM 558 N N . VAL A 1 74 ? -18.197 -0.942 13.300 1.00 93.19 74 VAL A N 1
ATOM 559 C CA . VAL A 1 74 ? -19.265 0.027 13.567 1.00 93.19 74 VAL A CA 1
ATOM 560 C C . VAL A 1 74 ? -18.867 0.884 14.766 1.00 93.19 74 VAL A C 1
ATOM 562 O O . VAL A 1 74 ? -18.449 0.366 15.806 1.00 93.19 74 VAL A O 1
ATOM 565 N N . LYS A 1 75 ? -18.998 2.205 14.617 1.00 89.88 75 LYS A N 1
ATOM 566 C CA . LYS A 1 75 ? -18.775 3.151 15.709 1.00 89.88 75 LYS A CA 1
ATOM 567 C C . LYS A 1 75 ? -19.783 2.863 16.828 1.00 89.88 75 LYS A C 1
ATOM 569 O O . LYS A 1 75 ? -20.984 2.850 16.571 1.00 89.88 75 LYS A O 1
ATOM 574 N N . LYS A 1 76 ? -19.274 2.594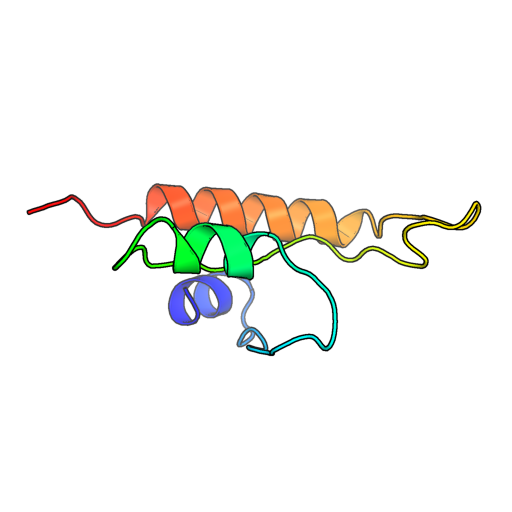 18.031 1.00 73.31 76 LYS A N 1
ATOM 575 C CA . LYS A 1 76 ? -20.091 2.468 19.245 1.00 73.31 76 LYS A CA 1
ATOM 576 C C . LYS A 1 76 ? -20.545 3.833 19.741 1.00 73.31 76 LYS A C 1
ATOM 578 O O . LYS A 1 76 ? -19.771 4.802 19.559 1.00 73.31 76 LYS A O 1
#

Sequence (76 aa):
MKVSYKKQFGAEPEVKVVHAGLECGIIGATIKGLDMISIGPTLRSPHSPDERAYIPSVAKFYDFLVATLENTPVKK

Secondary structure (DSSP, 8-state):
-HHHHHHHHSSPPPP---SS--HHHHHHHHSTT---------EESTTSTT-EE-HHHHHHHHHHHHHHHHTPPPP-

Organism: NCBI:txid433724

pLDDT: mean 95.67, std 3.59, range [73.31, 98.69]

InterPro domains:
  IPR001160 Peptidase M20C, Xaa-His dipeptidase [PR00934] (18-34)
  IPR001160 Peptidase M20C, Xaa-His dipeptidase [PR00934] (40-62)
  IPR001160 Peptidase M20C, Xaa-His dipeptidase [PTHR43501] (3-73)

Radius of gyration: 14.73 Å; chains: 1; bounding box: 32×35×37 Å

Foldseek 3Di:
DQVLLCVVPVDGDDDDDDPDDDCCVVVCVVDPPDDDDDDAFDWDPPPDPPTDGDVVRHVVRVVSVVSCVVPDDDDD